Protein AF-A0A7M3ZZT5-F1 (afdb_monomer_lite)

Foldseek 3Di:
DVVVVVVVVVVVVVPDDPDPPDPPPPPPPPPPPPCPPVQWDKDWPDKFKAAPDPVCRVVQVCQAGPDHPVPDPDPPPRHHANDDPPGDMDMDIDMDTPGPDDDPDDDDDDDDDHDDD

Structure (mmCIF, N/CA/C/O backbone):
data_AF-A0A7M3ZZT5-F1
#
_entry.id   AF-A0A7M3ZZT5-F1
#
loop_
_atom_site.group_PDB
_atom_site.id
_atom_site.type_symbol
_atom_site.label_atom_id
_atom_site.label_alt_id
_atom_site.label_comp_id
_atom_site.label_asym_id
_atom_site.label_entity_id
_atom_site.label_seq_id
_atom_site.pdbx_PDB_ins_code
_atom_site.Cartn_x
_atom_site.Cartn_y
_atom_site.Cartn_z
_atom_site.occupancy
_atom_site.B_iso_or_equiv
_atom_site.auth_seq_id
_atom_site.auth_comp_id
_atom_site.auth_asym_id
_atom_site.auth_atom_id
_atom_site.pdbx_PDB_model_num
ATOM 1 N N . MET A 1 1 ? 33.744 -59.813 15.531 1.00 61.50 1 MET A N 1
ATOM 2 C CA . MET A 1 1 ? 33.179 -59.143 14.336 1.00 61.50 1 MET A CA 1
ATOM 3 C C . MET A 1 1 ? 31.889 -58.362 14.604 1.00 61.50 1 MET A C 1
ATOM 5 O O . MET A 1 1 ? 31.863 -57.190 14.275 1.00 61.50 1 MET A O 1
ATOM 9 N N . ARG A 1 2 ? 30.840 -58.926 15.230 1.00 71.38 2 ARG A N 1
ATOM 10 C CA . ARG A 1 2 ? 29.541 -58.227 15.414 1.00 71.38 2 ARG A CA 1
ATOM 11 C C . ARG A 1 2 ? 29.597 -56.940 16.265 1.00 71.38 2 ARG A C 1
ATOM 13 O O . ARG A 1 2 ? 28.993 -55.948 15.886 1.00 71.38 2 ARG A O 1
ATOM 20 N N . ILE A 1 3 ? 30.373 -56.931 17.357 1.00 82.06 3 ILE A N 1
ATOM 21 C CA . ILE A 1 3 ? 30.535 -55.743 18.226 1.00 82.06 3 ILE A CA 1
ATOM 22 C C . ILE A 1 3 ? 31.292 -54.602 17.521 1.00 82.06 3 ILE A C 1
ATOM 24 O O . ILE A 1 3 ? 30.951 -53.437 17.683 1.00 82.06 3 ILE A O 1
ATOM 28 N N . GLN A 1 4 ? 32.293 -54.934 16.698 1.00 78.62 4 GLN A N 1
ATOM 29 C CA . GLN A 1 4 ? 33.100 -53.938 15.981 1.00 78.62 4 GLN A CA 1
ATOM 30 C C . GLN A 1 4 ? 32.279 -53.221 14.904 1.00 78.62 4 GLN A C 1
ATOM 32 O O . GLN A 1 4 ? 32.432 -52.019 14.722 1.00 78.62 4 GLN A O 1
ATOM 37 N N . VAL A 1 5 ? 31.361 -53.941 14.248 1.00 84.00 5 VAL A N 1
ATOM 38 C CA . VAL A 1 5 ? 30.416 -53.354 13.285 1.00 84.00 5 VAL A CA 1
ATOM 39 C C . VAL A 1 5 ? 29.464 -52.378 13.980 1.00 84.00 5 VAL A C 1
ATOM 41 O O . VAL A 1 5 ? 29.222 -51.298 13.453 1.00 84.00 5 VAL A O 1
ATOM 44 N N . ALA A 1 6 ? 28.977 -52.707 15.180 1.00 86.12 6 ALA A N 1
ATOM 45 C CA . ALA A 1 6 ? 28.106 -51.810 15.941 1.00 86.12 6 ALA A CA 1
ATOM 46 C C . ALA A 1 6 ? 28.826 -50.517 16.365 1.00 86.12 6 ALA A C 1
ATOM 48 O O . ALA A 1 6 ? 28.269 -49.432 16.222 1.00 86.12 6 ALA A O 1
ATOM 49 N N . ILE A 1 7 ? 30.080 -50.617 16.820 1.00 88.75 7 ILE A N 1
ATOM 50 C CA . ILE A 1 7 ? 30.890 -49.449 17.206 1.00 88.75 7 ILE A CA 1
ATOM 51 C C . ILE A 1 7 ? 31.170 -48.551 15.994 1.00 88.75 7 ILE A C 1
ATOM 53 O O . ILE A 1 7 ? 31.025 -47.334 16.086 1.00 88.75 7 ILE A O 1
ATOM 57 N N . LEU A 1 8 ? 31.510 -49.144 14.844 1.00 86.44 8 LEU A N 1
ATOM 58 C CA . LEU A 1 8 ? 31.726 -48.407 13.597 1.00 86.44 8 LEU A CA 1
ATOM 59 C C . LEU A 1 8 ? 30.461 -47.653 13.156 1.00 86.44 8 LEU A C 1
ATOM 61 O O . L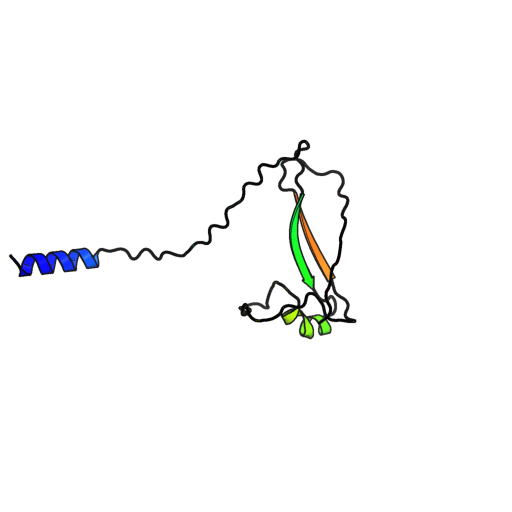EU A 1 8 ? 30.543 -46.510 12.714 1.00 86.44 8 LEU A O 1
ATOM 65 N N . LEU A 1 9 ? 29.291 -48.277 13.306 1.00 85.75 9 LEU A N 1
ATOM 66 C CA . LEU A 1 9 ? 28.013 -47.702 12.891 1.00 85.75 9 LEU A CA 1
ATOM 67 C C . LEU A 1 9 ? 27.590 -46.523 13.784 1.00 85.75 9 LEU A C 1
ATOM 69 O O . LEU A 1 9 ? 27.114 -45.512 13.278 1.00 85.75 9 LEU A O 1
ATOM 73 N N . VAL A 1 10 ? 27.840 -46.606 15.095 1.00 87.81 10 VAL A N 1
ATOM 74 C CA . VAL A 1 10 ? 27.606 -45.491 16.031 1.00 87.81 10 VAL A CA 1
ATOM 75 C C . VAL A 1 10 ? 28.555 -44.322 15.755 1.00 87.81 10 VAL A C 1
ATOM 77 O O . VAL A 1 10 ? 28.124 -43.169 15.752 1.00 87.81 10 VAL A O 1
ATOM 80 N N . LEU A 1 11 ? 29.826 -44.607 15.454 1.00 85.31 11 LEU A N 1
ATOM 81 C CA . LEU A 1 11 ? 30.801 -43.579 15.084 1.00 85.31 11 LEU A CA 1
ATOM 82 C C . LEU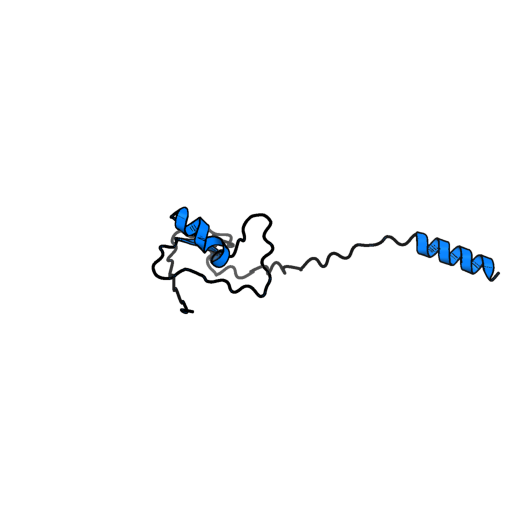 A 1 11 ? 30.375 -42.836 13.804 1.00 85.31 11 LEU A C 1
ATOM 84 O O . LEU A 1 11 ? 30.432 -41.608 13.756 1.00 85.31 11 LEU A O 1
ATOM 88 N N . LEU A 1 12 ? 29.879 -43.563 12.798 1.00 82.31 12 LEU A N 1
ATOM 89 C CA . LEU A 1 12 ? 29.368 -42.985 11.550 1.00 82.31 12 LEU A CA 1
ATOM 90 C C . LEU A 1 12 ? 28.131 -42.102 11.762 1.00 82.31 12 LEU A C 1
ATOM 92 O O . LEU A 1 12 ? 28.015 -41.066 11.112 1.00 82.31 12 LEU A O 1
ATOM 96 N N . LEU A 1 13 ? 27.227 -42.467 12.678 1.00 79.50 13 LEU A N 1
ATOM 97 C CA . LEU A 1 13 ? 26.063 -41.631 12.996 1.00 79.50 13 LEU A CA 1
ATOM 98 C C . LEU A 1 13 ? 26.450 -40.334 13.720 1.00 79.50 13 LEU A C 1
ATOM 100 O O . LEU A 1 13 ? 25.827 -39.303 13.485 1.00 79.50 13 LEU A O 1
ATOM 104 N N . SER A 1 14 ? 27.495 -40.349 14.553 1.00 77.00 14 SER A N 1
ATOM 105 C CA . SER A 1 14 ? 27.941 -39.146 15.277 1.00 77.00 14 SER A CA 1
ATOM 106 C C . SER A 1 14 ? 28.576 -38.065 14.391 1.00 77.00 14 SER A C 1
ATOM 108 O O . SER A 1 14 ? 28.705 -36.923 14.819 1.00 77.00 14 SER A O 1
ATOM 110 N N . MET A 1 15 ? 28.954 -38.409 13.156 1.00 76.44 15 MET A N 1
ATOM 111 C CA . MET A 1 15 ? 29.573 -37.496 12.185 1.00 76.44 15 MET A CA 1
ATOM 112 C C . MET A 1 15 ? 28.562 -36.862 11.215 1.00 76.44 15 MET A C 1
ATOM 114 O O . MET A 1 15 ? 28.960 -36.164 10.284 1.00 76.44 15 MET A O 1
ATOM 118 N N . GLN A 1 16 ? 27.258 -37.092 11.393 1.00 75.94 16 GLN A N 1
ATOM 119 C CA . GLN A 1 16 ? 26.243 -36.512 10.514 1.00 75.94 16 GLN A CA 1
ATOM 120 C C . GLN A 1 16 ? 26.000 -35.046 10.890 1.00 75.94 16 GLN A C 1
ATOM 122 O O . GLN A 1 16 ? 25.441 -34.742 11.943 1.00 75.94 16 GLN A O 1
ATOM 127 N N . SER A 1 17 ? 26.425 -34.121 10.028 1.00 65.81 17 SER A N 1
ATOM 128 C CA . SER A 1 17 ? 26.073 -32.708 10.146 1.00 65.81 17 SER A CA 1
ATOM 129 C C . SER A 1 17 ? 24.571 -32.538 9.930 1.00 65.81 17 SER A C 1
ATOM 131 O O . SER A 1 17 ? 24.070 -32.814 8.840 1.00 65.81 17 SER A O 1
ATOM 133 N N . MET A 1 18 ? 23.858 -32.075 10.956 1.00 63.16 18 MET A N 1
ATOM 134 C CA . MET A 1 18 ? 22.456 -31.682 10.840 1.00 63.16 18 MET A CA 1
ATOM 135 C C . MET A 1 18 ? 22.383 -30.430 9.966 1.00 63.16 18 MET A C 1
ATOM 137 O O . MET A 1 18 ? 22.605 -29.314 10.434 1.00 63.16 18 MET A O 1
ATOM 141 N N . THR A 1 19 ? 22.120 -30.604 8.675 1.00 60.88 19 THR A N 1
ATOM 142 C CA . THR A 1 19 ? 21.707 -29.493 7.823 1.00 60.88 19 THR A CA 1
ATOM 143 C C . THR A 1 19 ? 20.297 -29.113 8.243 1.00 60.88 19 THR A C 1
ATOM 145 O O . THR A 1 19 ? 19.349 -29.846 7.966 1.00 60.88 19 THR A O 1
ATOM 148 N N . ASN A 1 20 ? 20.157 -27.985 8.938 1.00 60.62 20 ASN A N 1
ATOM 149 C CA . ASN A 1 20 ? 18.857 -27.359 9.126 1.00 60.62 20 ASN A CA 1
ATOM 150 C C . ASN A 1 20 ? 18.341 -26.982 7.737 1.00 60.62 20 ASN A C 1
ATOM 152 O O . ASN A 1 20 ? 18.817 -26.024 7.133 1.00 60.62 20 ASN A O 1
ATOM 156 N N . VAL A 1 21 ? 17.412 -27.773 7.206 1.00 58.44 21 VAL A N 1
ATOM 157 C CA . VAL A 1 21 ? 16.658 -27.396 6.015 1.00 58.44 21 VAL A CA 1
ATOM 158 C C . VAL A 1 21 ? 15.674 -26.330 6.470 1.00 58.44 21 VAL A C 1
ATOM 160 O O . VAL A 1 21 ? 14.550 -26.623 6.867 1.00 58.44 21 VAL A O 1
ATOM 163 N N . THR A 1 22 ? 16.110 -25.075 6.469 1.00 52.91 22 THR A N 1
ATOM 164 C CA . THR A 1 22 ? 15.169 -23.971 6.327 1.00 52.91 22 THR A CA 1
ATOM 165 C C . THR A 1 22 ? 14.509 -24.152 4.970 1.00 52.91 22 THR A C 1
ATOM 167 O O . THR A 1 22 ? 15.192 -24.149 3.945 1.00 52.91 22 THR A O 1
ATOM 170 N N . LEU A 1 23 ? 13.191 -24.360 4.970 1.00 47.22 23 LEU A N 1
ATOM 171 C CA . LEU A 1 23 ? 12.362 -24.156 3.791 1.00 47.22 23 LEU A CA 1
ATOM 172 C C . LEU A 1 23 ? 12.473 -22.670 3.458 1.00 47.22 23 LEU A C 1
ATOM 174 O O . LEU A 1 23 ? 11.716 -21.845 3.956 1.00 47.22 23 LEU A O 1
ATOM 178 N N . GLN A 1 24 ? 13.509 -22.323 2.706 1.00 46.22 24 GLN A N 1
ATOM 179 C CA . GLN A 1 24 ? 13.576 -21.046 2.041 1.00 46.22 24 GLN A CA 1
ATOM 180 C C . GLN A 1 24 ? 12.459 -21.116 1.010 1.00 46.22 24 GLN A C 1
ATOM 182 O O . GLN A 1 24 ? 12.547 -21.884 0.050 1.00 46.22 24 GLN A O 1
ATOM 187 N N . GLU A 1 25 ? 11.361 -20.410 1.279 1.00 45.66 25 GLU A N 1
ATOM 188 C CA . GLU A 1 25 ? 10.412 -20.063 0.238 1.00 45.66 25 GLU A CA 1
ATOM 189 C C . GLU A 1 25 ? 11.254 -19.437 -0.867 1.00 45.66 25 GLU A C 1
ATOM 191 O O . GLU A 1 25 ? 11.807 -18.345 -0.728 1.00 45.66 25 GLU A O 1
ATOM 196 N N . ASN A 1 26 ? 11.462 -20.207 -1.934 1.00 43.56 26 ASN A N 1
ATOM 197 C CA . ASN A 1 26 ? 11.850 -19.645 -3.203 1.00 43.56 26 ASN A CA 1
ATOM 198 C C . ASN A 1 26 ? 10.683 -18.730 -3.566 1.00 43.56 26 ASN A C 1
ATOM 200 O O . ASN A 1 26 ? 9.751 -19.151 -4.250 1.00 43.56 26 ASN A O 1
ATOM 204 N N . GLU A 1 27 ? 10.739 -17.474 -3.127 1.00 47.25 27 GLU A N 1
ATOM 205 C CA . GLU A 1 27 ? 10.263 -16.405 -3.976 1.00 47.25 27 GLU A CA 1
ATOM 206 C C . GLU A 1 27 ? 11.061 -16.569 -5.257 1.00 47.25 27 GLU A C 1
ATOM 208 O O . GLU A 1 27 ? 12.233 -16.192 -5.369 1.00 47.25 27 GLU A O 1
ATOM 213 N N . SER A 1 28 ? 10.451 -17.276 -6.206 1.00 43.78 28 SER A N 1
ATOM 214 C CA . SER A 1 28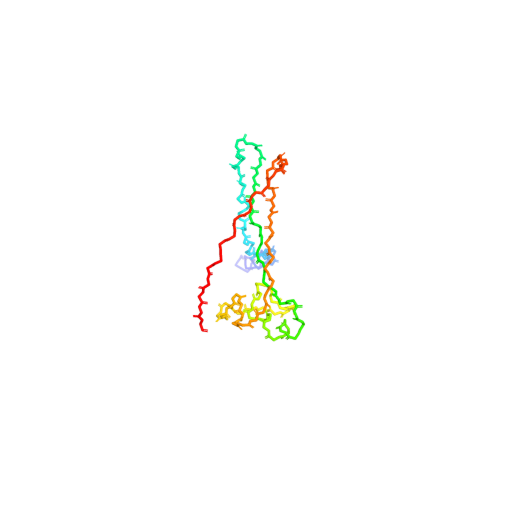 ? 10.838 -17.200 -7.591 1.00 43.78 28 SER A CA 1
ATOM 215 C C . SER A 1 28 ? 10.933 -15.713 -7.877 1.00 43.78 28 SER A C 1
ATOM 217 O O . SER A 1 28 ? 9.911 -15.038 -7.972 1.00 43.78 28 SER A O 1
ATOM 219 N N . ASN A 1 29 ? 12.159 -15.198 -7.952 1.00 47.22 29 ASN A N 1
ATOM 220 C CA . ASN A 1 29 ? 12.427 -13.940 -8.612 1.00 47.22 29 ASN A CA 1
ATOM 221 C C . ASN A 1 29 ? 12.002 -14.199 -10.051 1.00 47.22 29 ASN A C 1
ATOM 223 O O . ASN A 1 29 ? 12.765 -14.732 -10.859 1.00 47.22 29 ASN A O 1
ATOM 227 N N . ILE A 1 30 ? 10.723 -13.951 -10.325 1.00 45.66 30 ILE A N 1
ATOM 228 C CA . ILE A 1 30 ? 10.189 -13.914 -11.668 1.00 45.66 30 ILE A CA 1
ATOM 229 C C . ILE A 1 30 ? 10.971 -12.774 -12.297 1.00 45.66 30 ILE A C 1
ATOM 231 O O . ILE A 1 30 ? 10.723 -11.604 -12.030 1.00 45.66 30 ILE A O 1
ATOM 235 N N . SER A 1 31 ? 12.008 -13.122 -13.054 1.00 46.28 31 SER A N 1
ATOM 236 C CA . SER A 1 31 ? 12.682 -12.161 -13.902 1.00 46.28 31 SER A CA 1
ATOM 237 C C . SER A 1 31 ? 11.648 -11.774 -14.948 1.00 46.28 31 SER A C 1
ATOM 239 O O . SER A 1 31 ? 11.386 -12.530 -15.887 1.00 46.28 31 SER A O 1
ATOM 241 N N . TYR A 1 32 ? 10.986 -10.642 -14.720 1.00 48.81 32 TYR A N 1
ATOM 242 C CA . TYR A 1 32 ? 10.089 -10.015 -15.674 1.00 48.81 32 TYR A CA 1
ATOM 243 C C . TYR A 1 32 ? 10.931 -9.546 -16.861 1.00 48.81 32 TYR A C 1
ATOM 245 O O . TYR A 1 32 ? 11.214 -8.369 -17.033 1.00 48.81 32 TYR A O 1
ATOM 253 N N . THR A 1 33 ? 11.358 -10.472 -17.719 1.00 49.69 33 THR A N 1
ATOM 254 C CA . THR A 1 33 ? 11.800 -10.119 -19.066 1.00 49.69 33 THR A CA 1
ATOM 255 C C . THR A 1 33 ? 10.558 -9.864 -19.915 1.00 49.69 33 THR A C 1
ATOM 257 O O . THR A 1 33 ? 10.171 -10.606 -20.809 1.00 49.69 33 THR A O 1
ATOM 260 N N . SER A 1 34 ? 9.867 -8.786 -19.570 1.00 53.88 34 SER A N 1
ATOM 261 C CA . SER A 1 34 ? 8.948 -8.109 -20.463 1.00 53.88 34 SER A CA 1
ATOM 262 C C . SER A 1 34 ? 9.364 -6.652 -20.482 1.00 53.88 34 SER A C 1
ATOM 264 O O . SER A 1 34 ? 8.577 -5.772 -20.146 1.00 53.88 34 SER A O 1
ATOM 266 N N . ALA A 1 35 ? 10.600 -6.394 -20.917 1.00 53.28 35 ALA A N 1
ATOM 267 C CA . ALA A 1 35 ? 10.949 -5.072 -21.403 1.00 53.28 35 ALA A CA 1
ATOM 268 C C . ALA A 1 35 ? 9.943 -4.739 -22.513 1.00 53.28 35 ALA A C 1
ATOM 270 O O . ALA A 1 35 ? 10.037 -5.225 -23.644 1.00 53.28 35 ALA A O 1
ATOM 271 N N . LYS A 1 36 ? 8.904 -3.974 -22.163 1.00 59.16 36 LYS A N 1
ATOM 272 C CA . LYS A 1 36 ? 7.983 -3.385 -23.130 1.00 59.16 36 LYS A CA 1
ATOM 273 C C . LYS A 1 36 ? 8.853 -2.617 -24.125 1.00 59.16 36 LYS A C 1
ATOM 275 O O . LYS A 1 36 ? 9.922 -2.139 -23.760 1.00 59.16 36 LYS A O 1
ATOM 280 N N . ALA A 1 37 ? 8.429 -2.504 -25.382 1.00 63.56 37 ALA A N 1
ATOM 281 C CA . ALA A 1 37 ? 9.272 -2.027 -26.490 1.00 63.56 37 ALA A CA 1
ATOM 282 C C . ALA A 1 37 ? 9.975 -0.659 -26.274 1.00 63.56 37 ALA A C 1
ATOM 284 O O . ALA A 1 37 ? 10.861 -0.301 -27.042 1.00 63.56 37 ALA A O 1
ATOM 285 N N . THR A 1 38 ? 9.589 0.100 -25.246 1.00 76.19 38 THR A N 1
ATOM 286 C CA . THR A 1 38 ? 10.162 1.387 -24.833 1.00 76.19 38 THR A CA 1
ATOM 287 C C . THR A 1 38 ? 11.239 1.295 -23.739 1.00 76.19 38 THR A C 1
ATOM 289 O O . THR A 1 38 ? 11.836 2.316 -23.418 1.00 76.19 38 THR A O 1
ATOM 292 N N . GLY A 1 39 ? 11.470 0.124 -23.132 1.00 76.19 39 GLY A N 1
ATOM 293 C CA . GLY A 1 39 ? 12.370 -0.051 -21.981 1.00 76.19 39 GLY A CA 1
ATOM 294 C C . GLY A 1 39 ? 11.819 0.479 -20.650 1.00 76.19 39 GLY A C 1
ATOM 295 O O . GLY A 1 39 ? 12.501 0.385 -19.636 1.00 76.19 39 GLY A O 1
ATOM 296 N N . VAL A 1 40 ? 10.599 1.026 -20.643 1.00 83.81 40 VAL A N 1
ATOM 297 C CA . VAL A 1 40 ? 9.876 1.451 -19.435 1.00 83.81 40 VAL A CA 1
ATOM 298 C C . VAL A 1 40 ? 8.975 0.304 -18.987 1.00 83.81 40 VAL A C 1
ATOM 300 O O . VAL A 1 40 ? 8.133 -0.148 -19.769 1.00 83.81 40 VAL A O 1
ATOM 303 N N . ASP A 1 41 ? 9.114 -0.138 -17.739 1.00 86.00 41 ASP A N 1
ATOM 304 C CA . ASP A 1 41 ? 8.259 -1.174 -17.158 1.00 86.00 41 ASP A CA 1
ATOM 305 C C . ASP A 1 41 ? 7.858 -0.792 -15.734 1.00 86.00 41 ASP A C 1
ATOM 307 O O . ASP A 1 41 ? 8.659 -0.855 -14.804 1.00 86.00 41 ASP A O 1
ATOM 311 N N . LEU A 1 42 ? 6.619 -0.325 -15.584 1.00 86.75 42 LEU A N 1
ATOM 312 C CA . LEU A 1 42 ? 6.085 0.159 -14.318 1.00 86.75 42 LEU A CA 1
ATOM 313 C C . LEU A 1 42 ? 5.241 -0.928 -13.670 1.00 86.75 42 LEU A C 1
ATOM 315 O O . LEU A 1 42 ? 4.324 -1.464 -14.297 1.00 86.75 42 LEU A O 1
ATOM 319 N N . THR A 1 43 ? 5.504 -1.189 -12.398 1.00 87.44 43 THR A N 1
ATOM 320 C CA . THR A 1 43 ? 4.720 -2.113 -11.584 1.00 87.44 43 THR A CA 1
ATOM 321 C C . THR A 1 43 ? 4.352 -1.467 -10.259 1.00 87.44 43 THR A C 1
ATOM 323 O O . THR A 1 43 ? 5.121 -0.682 -9.703 1.00 87.44 43 THR A O 1
ATOM 326 N N . VAL A 1 44 ? 3.174 -1.813 -9.743 1.00 87.88 44 VAL A N 1
ATOM 327 C CA . VAL A 1 44 ? 2.815 -1.515 -8.354 1.00 87.88 44 VAL A CA 1
ATOM 328 C C . VAL A 1 44 ? 3.598 -2.483 -7.475 1.00 87.88 44 VAL A C 1
ATOM 330 O O . VAL A 1 44 ? 3.528 -3.692 -7.694 1.00 87.88 44 VAL A O 1
ATOM 333 N N . THR A 1 45 ? 4.387 -1.959 -6.544 1.00 87.50 45 THR A N 1
ATOM 334 C CA . THR A 1 45 ? 5.216 -2.770 -5.640 1.00 87.50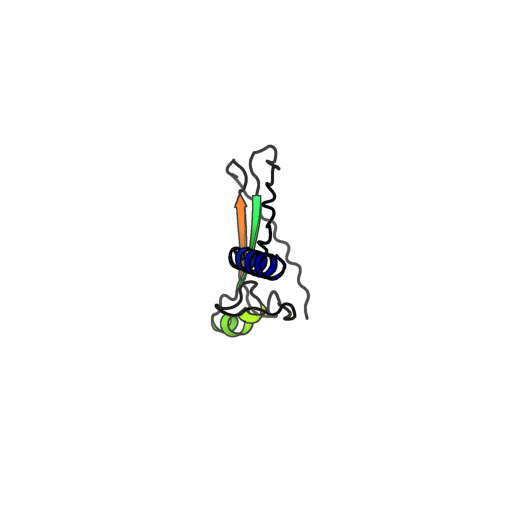 45 THR A CA 1
ATOM 335 C C . THR A 1 45 ? 4.549 -2.986 -4.297 1.00 87.50 45 THR A C 1
ATOM 337 O O . THR A 1 45 ? 4.676 -4.070 -3.738 1.00 87.50 45 THR A O 1
ATOM 340 N N . ASP A 1 46 ? 3.825 -1.986 -3.800 1.00 84.00 46 ASP A N 1
ATOM 341 C CA . ASP A 1 46 ? 3.120 -2.076 -2.528 1.00 84.00 46 ASP A CA 1
ATOM 342 C C . ASP A 1 46 ? 1.883 -1.174 -2.501 1.00 84.00 46 ASP A C 1
ATOM 344 O O . ASP A 1 46 ? 1.807 -0.155 -3.200 1.00 84.00 46 ASP A O 1
ATOM 348 N N . ILE A 1 47 ? 0.909 -1.564 -1.681 1.00 83.56 47 ILE A N 1
ATOM 349 C CA . ILE A 1 47 ? -0.267 -0.764 -1.346 1.00 83.56 47 ILE A CA 1
ATOM 350 C C . ILE A 1 47 ? -0.478 -0.866 0.159 1.00 83.56 47 ILE A C 1
ATOM 352 O O . ILE A 1 47 ? -0.663 -1.958 0.698 1.00 83.56 47 ILE A O 1
ATOM 356 N N . SER A 1 48 ? -0.509 0.278 0.833 1.00 82.38 48 SER A N 1
ATOM 357 C CA . SER A 1 48 ? -0.752 0.344 2.270 1.00 82.38 48 SER A CA 1
ATOM 358 C C . SER A 1 48 ? -1.870 1.318 2.626 1.00 82.38 48 SER A C 1
ATOM 360 O O . SER A 1 48 ? -2.148 2.285 1.914 1.00 82.38 48 SER A O 1
ATOM 362 N N . TYR A 1 49 ? -2.517 1.024 3.754 1.00 82.94 49 TYR A N 1
ATOM 363 C CA . TYR A 1 49 ? -3.639 1.774 4.303 1.00 82.94 49 TYR A CA 1
ATOM 364 C C . TYR A 1 49 ? -3.264 2.300 5.684 1.00 82.94 49 TYR A C 1
ATOM 366 O O . TYR A 1 49 ? -2.676 1.592 6.510 1.00 82.94 49 TYR A O 1
ATOM 374 N N . SER A 1 50 ? -3.590 3.561 5.928 1.00 84.50 50 SER A N 1
ATOM 375 C CA . SER A 1 50 ? -3.257 4.275 7.153 1.00 84.50 50 SER A CA 1
ATOM 376 C C . SER A 1 50 ? -4.409 5.197 7.561 1.00 84.50 50 SER A C 1
ATOM 378 O O . SER A 1 50 ? -5.308 5.493 6.773 1.00 84.50 50 SER A O 1
ATOM 380 N N . TYR A 1 51 ? -4.383 5.647 8.815 1.00 88.62 51 TYR A N 1
ATOM 381 C CA . TYR A 1 51 ? -5.277 6.693 9.306 1.00 88.62 51 TYR A CA 1
ATOM 382 C C . TYR A 1 51 ? -4.428 7.930 9.620 1.00 88.62 51 TYR A C 1
ATOM 384 O O . TYR A 1 51 ? -3.465 7.821 10.399 1.00 88.62 51 TYR A O 1
ATOM 392 N N . PRO A 1 52 ? -4.760 9.101 9.044 1.00 89.06 52 PRO A N 1
ATOM 393 C CA . PRO A 1 52 ? -3.992 10.321 9.269 1.00 89.06 52 PRO A CA 1
ATOM 394 C C . PRO A 1 52 ? -4.101 10.782 10.729 1.00 89.06 52 PRO A C 1
ATOM 396 O O . PRO A 1 52 ? -3.103 11.180 11.339 1.00 89.06 52 PRO A O 1
ATOM 399 N N . ASP A 1 53 ? -5.290 10.656 11.322 1.00 90.81 53 ASP A N 1
ATOM 400 C CA . ASP A 1 53 ? -5.532 10.978 12.724 1.00 90.81 53 ASP A CA 1
ATOM 401 C C . ASP A 1 53 ? -4.944 9.918 13.675 1.00 90.81 53 ASP A C 1
ATOM 403 O O . ASP A 1 53 ? -5.055 8.710 13.461 1.00 90.81 53 ASP A O 1
ATOM 407 N N . ALA A 1 54 ? -4.299 10.371 14.753 1.00 89.00 54 ALA A N 1
ATOM 408 C CA . ALA A 1 54 ? -3.630 9.483 15.701 1.00 89.00 54 ALA A CA 1
ATOM 409 C C . ALA A 1 54 ? -4.605 8.680 16.579 1.00 89.00 54 ALA A C 1
ATOM 411 O O . ALA A 1 54 ? -4.276 7.561 16.984 1.00 89.00 54 ALA A O 1
ATOM 412 N N . VAL A 1 55 ? -5.784 9.230 16.881 1.00 90.94 55 VAL A N 1
ATOM 413 C CA . VAL A 1 55 ? -6.829 8.557 17.661 1.00 90.94 55 VAL A CA 1
ATOM 414 C C . VAL A 1 55 ? -7.421 7.420 16.837 1.00 90.94 55 VAL A C 1
ATOM 416 O O . VAL A 1 55 ? -7.512 6.298 17.335 1.00 90.94 55 VAL A O 1
ATOM 419 N N . ASP A 1 56 ? -7.766 7.678 15.580 1.00 88.75 56 ASP A N 1
ATOM 420 C CA . ASP A 1 56 ? -8.324 6.662 14.683 1.00 88.75 56 ASP A CA 1
ATOM 421 C C . ASP A 1 56 ? -7.287 5.601 14.322 1.00 88.75 56 ASP A C 1
ATOM 423 O O . ASP A 1 56 ? -7.570 4.405 14.401 1.00 88.75 56 ASP A O 1
ATOM 427 N N . ARG A 1 57 ? -6.036 6.003 14.073 1.00 86.06 57 ARG A N 1
ATOM 428 C CA . ARG A 1 57 ? -4.927 5.063 13.872 1.00 86.06 57 ARG A CA 1
ATOM 429 C C . ARG A 1 57 ? -4.765 4.116 15.058 1.00 86.06 57 ARG A C 1
ATOM 431 O O . ARG A 1 57 ? -4.680 2.909 14.867 1.00 86.06 57 ARG A O 1
ATOM 438 N N . SER A 1 58 ? -4.795 4.629 16.288 1.00 84.31 58 SER A N 1
ATOM 439 C CA . SER A 1 58 ? -4.684 3.784 17.484 1.00 84.31 58 SER A CA 1
ATOM 440 C C . SER A 1 58 ? -5.843 2.796 17.643 1.00 84.31 58 SER A C 1
ATOM 442 O O . SER A 1 58 ? -5.662 1.771 18.301 1.00 84.31 58 SER A O 1
ATOM 444 N N . LYS A 1 59 ? -7.029 3.105 17.109 1.00 85.75 59 LYS A N 1
ATOM 445 C CA . LYS A 1 59 ? -8.218 2.247 17.212 1.00 85.75 59 LYS A CA 1
ATOM 446 C C . LYS A 1 59 ? -8.281 1.209 16.099 1.00 85.75 59 LYS A C 1
ATOM 448 O O . LYS A 1 59 ? -8.634 0.062 16.358 1.00 85.75 59 LYS A O 1
ATOM 453 N N . TYR A 1 60 ? -7.973 1.621 14.874 1.00 84.75 60 TYR A N 1
ATOM 454 C CA . TYR A 1 60 ? -8.352 0.881 13.673 1.00 84.75 60 TYR A CA 1
ATOM 455 C C . TYR A 1 60 ? -7.167 0.288 12.913 1.00 84.75 60 TYR A C 1
ATOM 457 O O . TYR A 1 60 ? -7.355 -0.673 12.171 1.00 84.75 60 TYR A O 1
ATOM 465 N N . GLN A 1 61 ? -5.938 0.775 13.126 1.00 78.88 61 GLN A N 1
ATOM 466 C CA . GLN A 1 61 ? -4.767 0.305 12.375 1.00 78.88 61 GLN A CA 1
ATOM 467 C C . GLN A 1 61 ? -4.555 -1.208 12.501 1.00 78.88 61 GLN A C 1
ATOM 469 O O . GLN A 1 61 ? -4.238 -1.860 11.515 1.00 78.88 61 GLN A O 1
ATOM 474 N N . MET A 1 62 ? -4.814 -1.788 13.676 1.00 75.12 62 MET A N 1
ATOM 475 C CA . MET A 1 62 ? -4.645 -3.228 13.908 1.00 75.12 62 MET A CA 1
ATOM 476 C C . MET A 1 62 ? -5.517 -4.110 12.995 1.00 75.12 62 MET A C 1
ATOM 478 O O . MET A 1 62 ? -5.183 -5.274 12.783 1.00 75.12 62 MET A O 1
ATOM 482 N N . PHE A 1 63 ? -6.610 -3.567 12.456 1.00 72.31 63 PHE A N 1
ATOM 483 C CA . PHE A 1 63 ? -7.536 -4.283 11.579 1.00 72.31 63 PHE A CA 1
ATOM 484 C C . PHE A 1 63 ? -7.383 -3.911 10.104 1.00 72.31 63 PHE A C 1
ATOM 486 O O . PHE A 1 63 ? -7.940 -4.607 9.265 1.00 72.31 63 PHE A O 1
ATOM 493 N N . SER A 1 64 ? -6.643 -2.841 9.793 1.00 65.44 64 SER A N 1
ATOM 494 C CA . SER A 1 64 ? -6.653 -2.199 8.473 1.00 65.44 64 SER A CA 1
ATOM 495 C C . SER A 1 64 ? -5.307 -2.154 7.761 1.00 65.44 64 SER A C 1
ATOM 497 O O . SER A 1 64 ? -5.270 -1.986 6.546 1.00 65.44 64 SER A O 1
ATOM 499 N N . SER A 1 65 ? -4.197 -2.426 8.453 1.00 60.66 65 SER A N 1
ATOM 500 C CA . SER A 1 65 ? -2.886 -2.521 7.810 1.00 60.66 65 SER A CA 1
ATOM 501 C C . SER A 1 65 ? -2.477 -3.962 7.475 1.00 60.66 65 SER A C 1
ATOM 503 O O . SER A 1 65 ? -2.660 -4.903 8.253 1.00 60.66 65 SER A O 1
ATOM 505 N N . ASN A 1 66 ? -1.816 -4.121 6.323 1.00 56.78 66 ASN A N 1
ATOM 506 C CA . ASN A 1 66 ? -1.065 -5.336 5.994 1.00 56.78 66 ASN A CA 1
ATOM 507 C C . ASN A 1 66 ? 0.214 -5.472 6.847 1.00 56.78 66 ASN A C 1
ATOM 509 O O . ASN A 1 66 ? 0.805 -6.544 6.935 1.00 56.78 66 ASN A O 1
ATOM 513 N N . THR A 1 67 ? 0.621 -4.388 7.516 1.00 59.97 67 THR A N 1
ATOM 514 C CA . THR A 1 67 ? 1.745 -4.350 8.451 1.00 59.97 67 THR A CA 1
ATOM 515 C C . THR A 1 67 ? 1.215 -4.342 9.885 1.00 59.97 67 THR A C 1
ATOM 517 O O . THR A 1 67 ? 0.742 -3.305 10.366 1.00 59.97 67 THR A O 1
ATOM 520 N N . PRO A 1 68 ? 1.234 -5.486 10.582 1.00 59.50 68 PRO A N 1
ATOM 521 C CA . PRO A 1 68 ? 0.870 -5.533 11.986 1.00 59.50 68 PRO A CA 1
ATOM 522 C C . PRO A 1 68 ? 1.854 -4.714 12.848 1.00 59.50 68 PRO A C 1
ATOM 524 O O . PRO A 1 68 ? 2.997 -4.496 12.437 1.00 59.50 68 PRO A O 1
ATOM 527 N N . PRO A 1 69 ? 1.454 -4.262 14.054 1.00 63.66 69 PRO A N 1
ATOM 528 C CA . PRO A 1 69 ? 2.379 -3.647 15.004 1.00 63.66 69 PRO A CA 1
ATOM 529 C C . PRO A 1 69 ? 3.621 -4.522 15.230 1.00 63.66 69 PRO A C 1
ATOM 531 O O . PRO A 1 69 ? 3.539 -5.749 15.174 1.00 63.66 69 PRO A O 1
ATOM 534 N N . ILE A 1 70 ? 4.768 -3.900 15.528 1.00 64.88 70 ILE A N 1
ATOM 535 C CA . ILE A 1 70 ? 6.009 -4.618 15.865 1.00 64.88 70 ILE A CA 1
ATOM 536 C C . ILE A 1 70 ? 5.714 -5.715 16.906 1.00 64.88 70 ILE A C 1
ATOM 538 O O . ILE A 1 70 ? 5.144 -5.441 17.962 1.00 64.88 70 ILE A O 1
ATOM 542 N N . ASN A 1 71 ? 6.123 -6.950 16.594 1.00 67.69 71 ASN A N 1
ATOM 543 C CA . ASN A 1 71 ? 5.887 -8.182 17.364 1.00 67.69 71 ASN A CA 1
ATOM 544 C C . ASN A 1 71 ? 4.456 -8.751 17.346 1.00 67.69 71 ASN A C 1
ATOM 546 O O . ASN A 1 71 ? 4.163 -9.653 18.133 1.00 67.69 71 ASN A O 1
ATOM 550 N N . PHE A 1 72 ? 3.571 -8.294 16.460 1.00 70.38 72 PHE A N 1
ATOM 551 C CA . PHE A 1 72 ? 2.281 -8.944 16.247 1.00 70.38 72 PHE A CA 1
ATOM 552 C C . PHE A 1 72 ? 2.349 -9.877 15.031 1.00 70.38 72 PHE A C 1
ATOM 554 O O . PHE A 1 72 ? 2.383 -9.437 13.886 1.00 70.38 72 PHE A O 1
ATOM 561 N N . ASN A 1 73 ? 2.374 -11.187 15.289 1.00 70.31 73 ASN A N 1
ATOM 562 C CA . ASN A 1 73 ? 2.181 -12.193 14.248 1.00 70.31 73 ASN A CA 1
ATOM 563 C C . ASN A 1 73 ? 0.674 -12.398 14.059 1.00 70.31 73 ASN A C 1
ATOM 565 O O . ASN A 1 73 ? 0.029 -13.040 14.893 1.00 70.31 73 ASN A O 1
ATOM 569 N N . ARG A 1 74 ? 0.102 -11.789 13.017 1.00 70.12 74 ARG A N 1
ATOM 570 C CA . ARG A 1 74 ? -1.336 -11.872 12.744 1.00 70.12 74 ARG A CA 1
ATOM 571 C C . ARG A 1 74 ? -1.706 -13.325 12.402 1.00 70.12 74 ARG A C 1
ATOM 573 O O . ARG A 1 74 ? -1.138 -13.860 11.457 1.00 70.12 74 ARG A O 1
ATOM 580 N N . PRO A 1 75 ? -2.664 -13.959 13.106 1.00 71.00 75 PRO A N 1
ATOM 581 C CA . PRO A 1 75 ? -3.178 -15.266 12.705 1.00 71.00 75 PRO A CA 1
ATOM 582 C C . PRO A 1 75 ? -3.891 -15.178 11.351 1.00 71.00 75 PRO A C 1
ATOM 584 O O . PRO A 1 75 ? -4.658 -14.240 11.132 1.00 71.00 75 PRO A O 1
ATOM 587 N N . ASP A 1 76 ? -3.728 -16.186 10.493 1.00 67.69 76 ASP A N 1
ATOM 588 C CA . ASP A 1 76 ? -4.362 -16.238 9.161 1.00 67.69 76 ASP A CA 1
ATOM 589 C C . ASP A 1 76 ? -5.898 -16.170 9.208 1.00 67.69 76 ASP A C 1
ATOM 591 O O . ASP A 1 76 ? -6.550 -15.807 8.235 1.00 67.69 76 ASP A O 1
ATOM 595 N N . SER A 1 77 ? -6.490 -16.508 10.356 1.00 67.62 77 SER A N 1
ATOM 596 C CA . SER A 1 77 ? -7.934 -16.481 10.585 1.00 67.62 77 SER A CA 1
ATOM 597 C C . SER A 1 77 ? -8.492 -15.104 10.960 1.00 67.62 77 SER A C 1
ATOM 599 O O . SER A 1 77 ? -9.697 -14.990 11.186 1.00 67.62 77 SER A O 1
ATOM 601 N N . LEU A 1 78 ? -7.652 -14.080 11.132 1.00 65.62 78 LEU A N 1
ATOM 602 C CA . LEU A 1 78 ? -8.115 -12.741 11.488 1.00 65.62 78 LEU A CA 1
ATOM 603 C C . LEU A 1 78 ? -8.545 -11.996 10.221 1.00 65.62 78 LEU A C 1
ATOM 605 O O . LEU A 1 78 ? -7.719 -11.724 9.352 1.00 65.62 78 LEU A O 1
ATOM 609 N N . PHE A 1 79 ? -9.833 -11.658 10.129 1.00 62.31 79 PHE A N 1
ATOM 610 C CA . PHE A 1 79 ? -10.341 -10.813 9.052 1.00 62.31 79 PHE A CA 1
ATOM 611 C C . PHE A 1 79 ? -9.671 -9.438 9.110 1.00 62.31 79 PHE A C 1
ATOM 613 O O . PHE A 1 79 ? -9.614 -8.807 10.167 1.00 62.31 79 PHE A O 1
ATOM 620 N N . VAL A 1 80 ? -9.158 -9.003 7.965 1.00 68.00 80 VAL A N 1
ATOM 621 C CA . VAL A 1 80 ? -8.561 -7.684 7.760 1.00 68.00 80 VAL A CA 1
ATOM 622 C C . VAL A 1 80 ? -9.580 -6.859 6.990 1.00 68.00 80 VAL A C 1
ATOM 624 O O . VAL A 1 80 ? -10.162 -7.342 6.020 1.00 68.00 80 VAL A O 1
ATOM 627 N N . THR A 1 81 ? -9.832 -5.645 7.453 1.00 75.00 81 THR A N 1
ATOM 628 C CA . THR A 1 81 ? -10.759 -4.690 6.845 1.00 75.00 81 THR A CA 1
ATOM 629 C C . THR A 1 81 ? -9.953 -3.553 6.250 1.00 75.00 81 THR A C 1
ATOM 631 O O . THR A 1 81 ? -9.259 -2.883 7.001 1.00 75.00 81 THR A O 1
ATOM 634 N N . ASP A 1 82 ? -10.067 -3.271 4.955 1.00 74.69 82 ASP A N 1
ATOM 635 C CA . ASP A 1 82 ? -9.256 -2.222 4.314 1.00 74.69 82 ASP A CA 1
ATOM 636 C C . ASP A 1 82 ? -9.419 -0.849 4.999 1.00 74.69 82 ASP A C 1
ATOM 638 O O . ASP A 1 82 ? -8.442 -0.131 5.212 1.00 74.69 82 ASP A O 1
ATOM 642 N N . ALA A 1 83 ? -10.644 -0.510 5.419 1.00 79.62 83 ALA A N 1
ATOM 643 C CA . ALA A 1 83 ? -10.982 0.746 6.083 1.00 79.62 83 ALA A CA 1
ATOM 644 C C . ALA A 1 83 ? -12.216 0.618 6.990 1.00 79.62 83 ALA A C 1
ATOM 646 O O . ALA A 1 83 ? -13.020 -0.304 6.845 1.00 79.62 83 ALA A O 1
ATOM 647 N N . VAL A 1 84 ? -12.384 1.583 7.898 1.00 85.00 84 VAL A N 1
ATOM 648 C CA . VAL A 1 84 ? -13.588 1.737 8.731 1.00 85.00 84 VAL A CA 1
ATOM 649 C C . VAL A 1 84 ? -14.540 2.752 8.099 1.00 85.00 84 VAL A C 1
ATOM 651 O O . VAL A 1 84 ? -14.110 3.792 7.599 1.00 85.00 84 VAL A O 1
ATOM 654 N N . ILE A 1 85 ? -15.843 2.457 8.144 1.00 86.06 85 ILE A N 1
ATOM 655 C CA . ILE A 1 85 ? -16.898 3.353 7.655 1.00 86.06 85 ILE A CA 1
ATOM 656 C C . ILE A 1 85 ? -16.828 4.730 8.334 1.00 86.06 85 ILE A C 1
ATOM 658 O O . ILE A 1 85 ? -16.450 4.844 9.502 1.00 86.06 85 ILE A O 1
ATOM 662 N N . ASP A 1 86 ? -17.163 5.782 7.584 1.00 87.44 86 ASP A N 1
ATOM 663 C CA . ASP A 1 86 ? -17.183 7.179 8.044 1.00 87.44 86 ASP A CA 1
ATOM 664 C C . ASP A 1 86 ? -15.870 7.671 8.682 1.00 87.44 86 ASP A C 1
ATOM 666 O O . ASP A 1 86 ? -15.853 8.656 9.421 1.00 87.44 86 ASP A O 1
ATOM 670 N N . THR A 1 87 ? -14.751 7.005 8.382 1.00 88.00 87 THR A N 1
ATOM 671 C CA . THR A 1 87 ? -13.429 7.346 8.909 1.00 88.00 87 THR A CA 1
ATOM 672 C C . THR A 1 87 ? -12.496 7.714 7.764 1.00 88.00 87 THR A C 1
ATOM 674 O O . THR A 1 87 ? -12.419 7.019 6.751 1.00 88.00 87 THR A O 1
ATOM 677 N N . GLN A 1 88 ? -11.771 8.824 7.909 1.00 89.88 88 GLN A N 1
ATOM 678 C CA . GLN A 1 88 ? -10.796 9.235 6.905 1.00 89.88 88 GLN A CA 1
ATOM 679 C C . GLN A 1 88 ? -9.616 8.259 6.881 1.00 89.88 88 GLN A C 1
ATOM 681 O O . GLN A 1 88 ? -9.009 7.985 7.916 1.00 89.88 88 GLN A O 1
ATOM 686 N N . ILE A 1 89 ? -9.256 7.804 5.683 1.00 88.31 89 ILE A N 1
ATOM 687 C CA . ILE A 1 89 ? -8.090 6.953 5.441 1.00 88.31 89 ILE A CA 1
ATOM 688 C C . ILE A 1 89 ? -7.089 7.640 4.519 1.00 88.31 89 ILE A C 1
ATOM 690 O O . ILE A 1 89 ? -7.423 8.552 3.759 1.00 88.31 89 ILE A O 1
ATOM 694 N N . GLU A 1 90 ? -5.861 7.154 4.568 1.00 88.31 90 GLU A N 1
ATOM 695 C CA . GLU A 1 90 ? -4.791 7.456 3.634 1.00 88.31 90 GLU A CA 1
ATOM 696 C C . GLU A 1 90 ? -4.375 6.156 2.940 1.00 88.31 90 GLU A C 1
ATOM 698 O O . GLU A 1 90 ? -4.128 5.146 3.600 1.00 88.31 90 GLU A O 1
ATOM 703 N N . ILE A 1 91 ? -4.327 6.184 1.607 1.00 87.75 91 ILE A N 1
ATOM 704 C CA . ILE A 1 91 ? -3.888 5.057 0.782 1.00 87.75 91 ILE A CA 1
ATOM 705 C C . ILE A 1 91 ? -2.570 5.456 0.136 1.00 87.75 91 ILE A C 1
ATOM 707 O O . ILE A 1 91 ? -2.515 6.440 -0.607 1.00 87.75 91 ILE A O 1
ATOM 711 N N . GLN A 1 92 ? -1.522 4.686 0.395 1.00 88.44 92 GLN A N 1
ATOM 712 C CA . GLN A 1 92 ? -0.222 4.867 -0.229 1.00 88.44 92 GLN A CA 1
ATOM 713 C C . GLN A 1 92 ? 0.005 3.750 -1.245 1.00 88.44 92 GLN A C 1
ATOM 715 O O . GLN A 1 92 ? -0.041 2.572 -0.901 1.00 88.44 92 GLN A O 1
ATOM 720 N N . ILE A 1 93 ? 0.239 4.136 -2.500 1.00 88.12 93 ILE A N 1
ATOM 721 C CA . ILE A 1 93 ? 0.522 3.224 -3.612 1.00 88.12 93 ILE A CA 1
ATOM 722 C C . ILE A 1 93 ? 1.960 3.478 -4.047 1.00 88.12 93 ILE A C 1
ATOM 724 O O . ILE A 1 93 ? 2.292 4.590 -4.466 1.00 88.12 93 ILE A O 1
ATOM 728 N N . GLU A 1 94 ? 2.809 2.461 -3.950 1.00 89.81 94 GLU A N 1
ATOM 729 C CA . GLU A 1 94 ? 4.188 2.527 -4.418 1.00 89.81 94 GLU A CA 1
ATOM 730 C C . GLU A 1 94 ? 4.292 1.944 -5.828 1.00 89.81 94 GLU A C 1
ATOM 732 O O . GLU A 1 94 ? 3.799 0.850 -6.114 1.00 89.81 94 GLU A O 1
ATOM 737 N N . ILE A 1 95 ? 4.914 2.704 -6.729 1.00 89.75 95 ILE A N 1
ATOM 738 C CA . ILE A 1 95 ? 5.088 2.333 -8.133 1.00 89.75 95 ILE A CA 1
ATOM 739 C C . ILE A 1 95 ? 6.569 2.412 -8.450 1.00 89.75 95 ILE A C 1
ATOM 741 O O . ILE A 1 95 ? 7.186 3.467 -8.301 1.00 89.75 95 ILE A O 1
ATOM 745 N N . SER A 1 96 ? 7.117 1.303 -8.929 1.00 89.06 96 SER A N 1
ATOM 746 C CA . SER A 1 96 ? 8.518 1.198 -9.306 1.00 89.06 96 SER A CA 1
ATOM 747 C C . SER A 1 96 ? 8.662 0.954 -10.800 1.00 89.06 96 SER A C 1
ATOM 749 O O . SER A 1 96 ? 7.869 0.233 -11.410 1.00 89.06 96 SER A O 1
ATOM 751 N N . ASN A 1 97 ? 9.694 1.561 -11.382 1.00 89.00 97 ASN A N 1
ATOM 752 C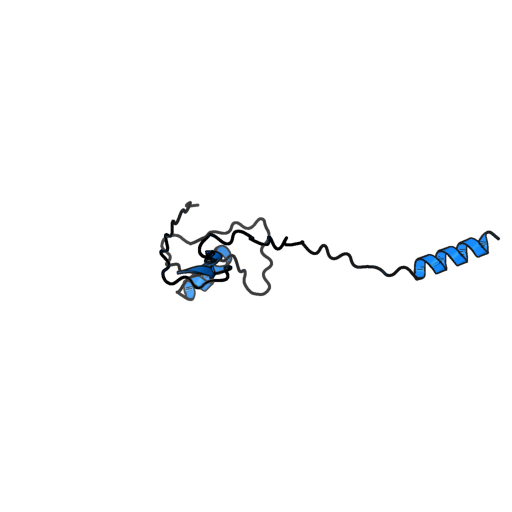 CA . ASN A 1 97 ? 10.134 1.258 -12.733 1.00 89.00 97 ASN A CA 1
ATOM 753 C C . ASN A 1 97 ? 11.216 0.182 -12.667 1.00 89.00 97 ASN A C 1
ATOM 755 O O . ASN A 1 97 ? 12.349 0.470 -12.286 1.00 89.00 97 ASN A O 1
ATOM 759 N N . ILE A 1 98 ? 10.860 -1.042 -13.043 1.00 89.12 98 ILE A N 1
ATOM 760 C CA . ILE A 1 98 ? 11.787 -2.177 -13.135 1.00 89.12 98 ILE A CA 1
ATOM 761 C C . ILE A 1 98 ? 12.451 -2.272 -14.517 1.00 89.12 98 ILE A C 1
ATOM 763 O O . ILE A 1 98 ? 13.248 -3.177 -14.752 1.00 89.12 98 ILE A O 1
ATOM 767 N N . GLY A 1 99 ? 12.116 -1.356 -15.432 1.00 85.69 99 GLY A N 1
ATOM 768 C CA . GLY A 1 99 ? 12.730 -1.247 -16.749 1.00 85.69 99 GLY A CA 1
ATOM 769 C C . GLY A 1 99 ? 14.028 -0.431 -16.759 1.00 85.69 99 GLY A C 1
ATOM 770 O O . GLY A 1 99 ? 14.331 0.329 -15.842 1.00 85.69 99 GLY A O 1
ATOM 771 N N . ASP A 1 100 ? 14.773 -0.546 -17.857 1.00 86.19 100 ASP A N 1
ATOM 772 C CA . ASP A 1 100 ? 16.094 0.075 -18.035 1.00 86.19 100 ASP A CA 1
ATOM 773 C C . ASP A 1 100 ? 16.041 1.517 -18.577 1.00 86.19 100 ASP A C 1
ATOM 775 O O . ASP A 1 100 ? 17.069 2.126 -18.875 1.00 86.19 100 ASP A O 1
ATOM 779 N N . SER A 1 101 ? 14.846 2.076 -18.778 1.00 86.25 101 SER A N 1
ATOM 780 C CA . SER A 1 101 ? 14.644 3.434 -19.299 1.00 86.25 101 SER A CA 1
ATOM 781 C C . SER A 1 101 ? 13.705 4.241 -18.412 1.00 86.25 101 SER A C 1
ATOM 783 O O . SER A 1 101 ? 12.697 3.728 -17.939 1.00 86.25 101 SER A O 1
ATOM 785 N N . ASN A 1 102 ? 14.009 5.526 -18.210 1.00 83.75 102 ASN A N 1
ATOM 786 C CA . ASN A 1 102 ? 13.170 6.435 -17.421 1.00 83.75 102 ASN A CA 1
ATOM 787 C C . ASN A 1 102 ? 11.813 6.687 -18.100 1.00 83.75 102 ASN A C 1
ATOM 789 O O . ASN A 1 102 ? 11.764 6.913 -19.310 1.00 83.75 102 ASN A O 1
ATOM 793 N N . SER A 1 103 ? 10.730 6.743 -17.316 1.00 79.19 103 SER A N 1
ATOM 794 C CA . SER A 1 103 ? 9.416 7.178 -17.809 1.00 79.19 103 SER A CA 1
ATOM 795 C C . SER A 1 103 ? 9.272 8.702 -17.695 1.00 79.19 103 SER A C 1
ATOM 797 O O . SER A 1 103 ? 9.306 9.216 -16.577 1.00 79.19 103 SER A O 1
ATOM 799 N N . PRO A 1 104 ? 9.102 9.451 -18.802 1.00 74.56 104 PRO A N 1
ATOM 800 C CA . PRO A 1 104 ? 8.971 10.907 -18.746 1.00 74.56 104 PRO A CA 1
ATOM 801 C C . PRO A 1 104 ? 7.599 11.381 -18.241 1.00 74.56 104 PRO A C 1
ATOM 803 O O . PRO A 1 104 ? 7.530 12.430 -17.613 1.00 74.56 104 PRO A O 1
ATOM 806 N N . ASN A 1 105 ? 6.529 10.617 -18.490 1.00 82.56 105 ASN A N 1
ATOM 807 C CA . ASN A 1 105 ? 5.167 10.898 -18.024 1.00 82.56 105 ASN A CA 1
ATOM 808 C C . ASN A 1 105 ? 4.545 9.610 -17.463 1.00 82.56 105 ASN A C 1
ATOM 810 O O . ASN A 1 105 ? 4.837 8.519 -17.958 1.00 82.56 105 ASN A O 1
ATOM 814 N N . LEU A 1 106 ? 3.689 9.735 -16.448 1.00 80.94 106 LEU A N 1
ATOM 815 C CA . LEU A 1 106 ? 2.949 8.625 -15.846 1.00 80.94 106 LEU A CA 1
ATOM 816 C C . LEU A 1 106 ? 1.492 9.040 -15.644 1.00 80.94 106 LEU A C 1
ATOM 818 O O . LEU A 1 106 ? 1.212 9.925 -14.840 1.00 80.94 106 LEU A O 1
ATOM 822 N N . ASP A 1 107 ? 0.584 8.361 -16.341 1.00 86.44 107 ASP A N 1
ATOM 823 C CA . ASP A 1 107 ? -0.853 8.483 -16.114 1.00 86.44 107 ASP A CA 1
ATOM 824 C C . ASP A 1 107 ? -1.307 7.384 -15.147 1.00 86.44 107 ASP A C 1
ATOM 826 O O . ASP A 1 107 ? -1.252 6.192 -15.462 1.00 86.44 107 ASP A O 1
ATOM 830 N N . LEU A 1 108 ? -1.758 7.785 -13.958 1.00 84.50 108 LEU A N 1
ATOM 831 C CA . LEU A 1 108 ? -2.261 6.872 -12.935 1.00 84.50 108 LEU A CA 1
ATOM 832 C C . LEU A 1 108 ? -3.789 6.794 -12.991 1.00 84.50 108 LEU A C 1
ATOM 834 O O . LEU A 1 108 ? -4.470 7.813 -12.892 1.00 84.50 108 LEU A O 1
ATOM 838 N N . ASN A 1 109 ? -4.329 5.577 -13.067 1.00 90.31 109 ASN A N 1
ATOM 839 C CA . ASN A 1 109 ? -5.758 5.320 -12.903 1.00 90.31 109 ASN A CA 1
ATOM 840 C C . ASN A 1 109 ? -5.960 4.424 -11.682 1.00 90.31 109 ASN A C 1
ATOM 842 O O . ASN A 1 109 ? -5.458 3.302 -11.652 1.00 90.31 109 ASN A O 1
ATOM 846 N N . VAL A 1 110 ? -6.696 4.917 -10.686 1.00 88.50 110 VAL A N 1
ATOM 847 C CA . VAL A 1 110 ? -6.982 4.180 -9.450 1.00 88.50 110 VAL A CA 1
ATOM 848 C C . VAL A 1 110 ? -8.456 3.793 -9.436 1.00 88.50 110 VAL A C 1
ATOM 850 O O . VAL A 1 110 ? -9.326 4.657 -9.527 1.00 88.50 110 VAL A O 1
ATOM 853 N N . LEU A 1 111 ? -8.729 2.493 -9.318 1.00 89.19 111 LEU A N 1
ATOM 854 C CA . LEU A 1 111 ? -10.068 1.946 -9.118 1.00 89.19 111 LEU A CA 1
ATOM 855 C C . LEU A 1 111 ? -10.150 1.365 -7.709 1.00 89.19 111 LEU A C 1
ATOM 857 O O . LEU A 1 111 ? -9.420 0.434 -7.382 1.00 89.19 111 LEU A O 1
ATOM 861 N N . ILE A 1 112 ? -11.056 1.904 -6.899 1.00 84.94 112 ILE A N 1
ATOM 862 C CA . ILE A 1 112 ? -11.314 1.415 -5.546 1.00 84.94 112 ILE A CA 1
ATOM 863 C C . ILE A 1 112 ? -12.587 0.577 -5.590 1.00 84.94 112 ILE A C 1
ATOM 865 O O . ILE A 1 112 ? -13.650 1.070 -5.966 1.00 84.94 112 ILE A O 1
ATOM 869 N N . ILE A 1 113 ? -12.464 -0.692 -5.214 1.00 85.00 113 ILE A N 1
ATOM 870 C CA . ILE A 1 113 ? -13.584 -1.615 -5.039 1.00 85.00 113 ILE A CA 1
ATOM 871 C C . ILE A 1 113 ? -13.594 -1.979 -3.561 1.00 85.00 113 ILE A C 1
ATOM 873 O O . ILE A 1 113 ? -12.588 -2.469 -3.059 1.00 85.00 113 ILE A O 1
ATOM 877 N N . HIS A 1 114 ? -14.706 -1.737 -2.874 1.00 80.19 114 HIS A N 1
ATOM 878 C CA . HIS A 1 114 ? -14.863 -2.116 -1.475 1.00 80.19 114 HIS A CA 1
ATOM 879 C C . HIS A 1 114 ? -16.126 -2.953 -1.295 1.00 80.19 114 HIS A C 1
ATOM 881 O O . HIS A 1 114 ? -17.084 -2.834 -2.060 1.00 80.19 114 HIS A O 1
ATOM 887 N N . ASN A 1 115 ? -16.109 -3.791 -0.265 1.00 79.06 115 ASN A N 1
ATOM 888 C CA . ASN A 1 115 ? -17.295 -4.438 0.272 1.00 79.06 115 ASN A CA 1
ATOM 889 C C . ASN A 1 115 ? -17.514 -3.904 1.689 1.00 79.06 115 ASN A C 1
ATOM 891 O O . ASN A 1 115 ? -16.551 -3.602 2.392 1.00 79.06 115 ASN A O 1
ATOM 895 N N . GLU A 1 116 ? -18.770 -3.776 2.093 1.00 71.81 116 GLU A N 1
ATOM 896 C CA . GLU A 1 116 ? -19.146 -3.395 3.454 1.00 71.81 116 GLU A CA 1
ATOM 897 C C . GLU A 1 116 ? -19.520 -4.663 4.232 1.00 71.81 116 GLU A C 1
ATOM 899 O O . GLU A 1 116 ? -20.213 -5.531 3.692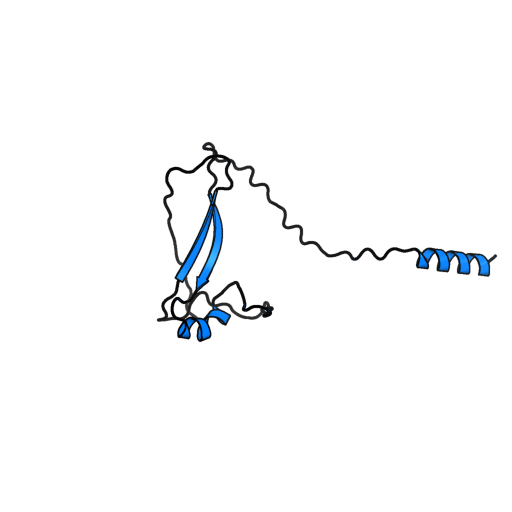 1.00 71.81 116 GLU A O 1
ATOM 904 N N . TYR A 1 117 ? -19.037 -4.779 5.471 1.00 66.56 117 TYR A N 1
ATOM 905 C CA . TYR A 1 117 ? -19.257 -5.925 6.359 1.00 66.56 117 TYR A CA 1
ATOM 906 C C . TYR A 1 117 ? -19.748 -5.473 7.732 1.00 66.56 117 TYR A C 1
ATOM 908 O O . TYR A 1 117 ? -19.285 -4.408 8.199 1.00 66.56 117 TYR A O 1
#

pLDDT: mean 75.35, std 13.73, range [43.56, 90.94]

Secondary structure (DSSP, 8-state):
-HHHHHHHHHHHHHT---------------------TTS--EEEEEEEEE-SSHHHHHHHHHHH-SSPPTT----TTS---S--TT---EEEEEEEE-SSS--S-------------

Sequence (117 aa):
MRIQVAILLVLLLSMQSMTNVTLQENESNISYTSAKATGVDLTVTDISYSYPDAVDRSKYQMFSSNTPPINFNRPDSLFVTDAVIDTQIEIQIEISNIGDSNSPNLDLNVLIIHNEY

Radius of gyration: 25.88 Å; chains: 1; bounding box: 52×70×45 Å